Protein AF-A0A9D7R552-F1 (afdb_monomer_lite)

Secondary structure (DSSP, 8-state):
-EEEEEEEEE-TT--EEEEEEEEEEESS--------TTSPSS--EEEEEEE--

Foldseek 3Di:
DKWFKWKFKAAPVRDTPDTQGGGTDDPDDDDGDDDCPVPDPHDMDMDMDTDDD

Radius of gyration: 12.41 Å; chains: 1; bounding box: 25×22×33 Å

Sequence (53 aa):
MDVNVELKLYDTYGREVKKLVSEIKKAGYYSIELDCTDLSSGAYFTNCVPEIT

pLDDT: mean 84.94, std 7.28, range [57.94, 92.0]

Structure (mmCIF, N/CA/C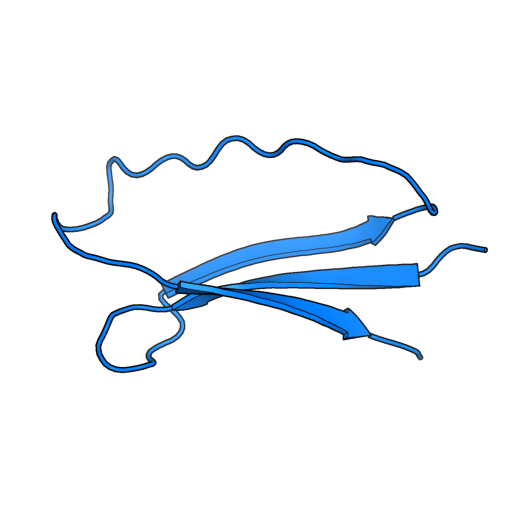/O backbone):
data_AF-A0A9D7R552-F1
#
_entry.id   AF-A0A9D7R552-F1
#
loop_
_atom_site.group_PDB
_atom_site.id
_atom_site.type_symbol
_atom_site.label_atom_id
_atom_site.label_alt_id
_atom_site.label_comp_id
_atom_site.label_asym_id
_atom_site.label_entity_id
_atom_site.label_seq_id
_atom_site.pdbx_PDB_ins_code
_atom_site.Cartn_x
_atom_site.Cartn_y
_atom_site.Cartn_z
_atom_site.occupancy
_atom_site.B_iso_or_equiv
_atom_site.auth_seq_id
_atom_site.auth_comp_id
_atom_site.auth_asym_id
_atom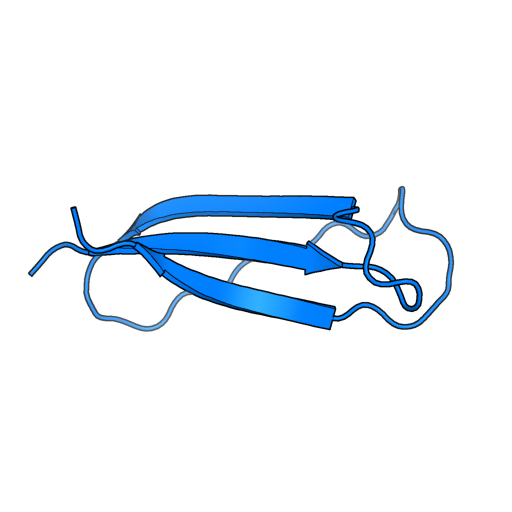_site.auth_atom_id
_atom_site.pdbx_PDB_model_num
ATOM 1 N N . MET A 1 1 ? -14.363 -0.203 18.731 1.00 60.31 1 MET A N 1
ATOM 2 C CA . MET A 1 1 ? -14.048 -1.571 18.294 1.00 60.31 1 MET A CA 1
ATOM 3 C C . MET A 1 1 ? -12.813 -1.449 17.432 1.00 60.31 1 MET A C 1
ATOM 5 O O . MET A 1 1 ? -12.830 -0.655 16.496 1.00 60.31 1 MET A O 1
ATOM 9 N N . ASP A 1 2 ? -11.730 -2.076 17.861 1.00 74.50 2 ASP A N 1
ATOM 10 C CA . ASP A 1 2 ? -10.441 -2.036 17.179 1.00 74.50 2 ASP A CA 1
ATOM 11 C C . ASP A 1 2 ? -10.408 -3.190 16.166 1.00 74.50 2 ASP A C 1
ATOM 13 O O . ASP A 1 2 ? -10.809 -4.303 16.505 1.00 74.50 2 ASP A O 1
ATOM 17 N N . VAL A 1 3 ? -10.021 -2.917 14.919 1.00 80.44 3 VAL A N 1
ATOM 18 C CA . VAL A 1 3 ? -10.014 -3.897 13.818 1.00 80.44 3 VAL A CA 1
ATOM 19 C C . VAL A 1 3 ? -8.619 -3.915 13.208 1.00 80.44 3 VAL A C 1
ATOM 21 O O . VAL A 1 3 ? -8.029 -2.855 12.986 1.00 80.44 3 VAL A O 1
ATOM 24 N N . ASN A 1 4 ? -8.071 -5.103 12.953 1.00 84.50 4 ASN A N 1
ATOM 25 C CA . 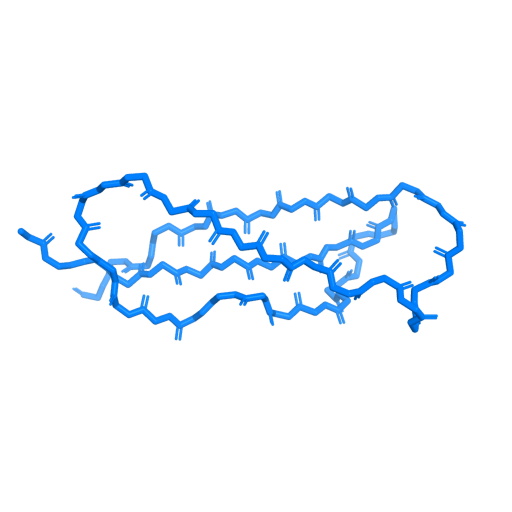ASN A 1 4 ? -6.815 -5.214 12.221 1.00 84.50 4 ASN A CA 1
ATOM 26 C C . ASN A 1 4 ? -7.081 -4.902 10.744 1.00 84.50 4 ASN A C 1
ATOM 28 O O . ASN A 1 4 ? -7.983 -5.476 10.133 1.00 84.50 4 ASN A O 1
ATOM 32 N N . VAL A 1 5 ? -6.342 -3.949 10.183 1.00 86.62 5 VAL A N 1
ATOM 33 C CA . VAL A 1 5 ? -6.503 -3.534 8.789 1.00 86.62 5 VAL A CA 1
ATOM 34 C C . VAL A 1 5 ? -5.211 -3.808 8.050 1.00 86.62 5 VAL A C 1
ATOM 36 O O . VAL A 1 5 ? -4.141 -3.324 8.430 1.00 86.62 5 VAL A O 1
ATOM 39 N N . GLU A 1 6 ? -5.334 -4.544 6.953 1.00 88.50 6 GLU A N 1
ATOM 40 C CA . GLU A 1 6 ? -4.234 -4.817 6.049 1.00 88.50 6 GLU A CA 1
ATOM 41 C C . GLU A 1 6 ? -4.496 -4.133 4.704 1.00 88.50 6 GLU A C 1
ATOM 43 O O . GLU A 1 6 ? -5.505 -4.379 4.040 1.00 88.50 6 GLU A O 1
ATOM 48 N N . LEU A 1 7 ? -3.576 -3.259 4.298 1.00 89.56 7 LEU A N 1
ATOM 49 C CA . LEU A 1 7 ? -3.595 -2.604 2.996 1.00 89.56 7 LEU A CA 1
ATOM 50 C C . LEU A 1 7 ? -2.376 -3.047 2.199 1.00 89.56 7 LEU A C 1
ATOM 52 O O . LEU A 1 7 ? -1.235 -2.802 2.600 1.00 89.56 7 LEU A O 1
ATOM 56 N N . LYS A 1 8 ? -2.624 -3.663 1.048 1.00 91.94 8 LYS A N 1
ATOM 57 C CA . LYS A 1 8 ? -1.595 -4.169 0.136 1.00 91.94 8 LYS A CA 1
ATOM 58 C C . LYS A 1 8 ? -1.703 -3.493 -1.224 1.00 91.94 8 LYS A C 1
ATOM 60 O O . LYS A 1 8 ? -2.804 -3.214 -1.697 1.00 91.94 8 LYS A O 1
ATOM 65 N N . LEU A 1 9 ? -0.554 -3.250 -1.839 1.00 91.81 9 LEU A N 1
ATOM 66 C CA . LEU A 1 9 ? -0.396 -2.713 -3.184 1.00 91.81 9 LEU A CA 1
ATOM 67 C C . LEU A 1 9 ? -0.012 -3.844 -4.137 1.00 91.81 9 LEU A C 1
ATOM 69 O O . LEU A 1 9 ? 0.912 -4.603 -3.847 1.00 91.81 9 LEU A O 1
ATOM 73 N N . TYR A 1 10 ? -0.682 -3.909 -5.280 1.00 92.00 10 TYR A N 1
ATOM 74 C CA . TYR A 1 10 ? -0.463 -4.898 -6.325 1.00 92.00 10 TYR A CA 1
ATOM 75 C C . TYR A 1 10 ? -0.172 -4.220 -7.660 1.00 92.00 10 TYR A C 1
ATOM 77 O O . TYR A 1 10 ? -0.702 -3.143 -7.946 1.00 92.00 10 TYR A O 1
ATOM 85 N N . ASP A 1 11 ? 0.654 -4.857 -8.483 1.00 90.62 11 ASP A N 1
ATOM 86 C CA . ASP A 1 11 ? 0.881 -4.436 -9.864 1.00 90.62 11 ASP A CA 1
ATOM 87 C C . ASP A 1 11 ? -0.243 -4.920 -10.799 1.00 90.62 11 ASP A C 1
ATOM 89 O O . ASP A 1 11 ? -1.166 -5.639 -10.402 1.00 90.62 11 ASP A O 1
ATOM 93 N N . THR A 1 12 ? -0.170 -4.537 -12.075 1.00 88.25 12 THR A N 1
ATOM 94 C CA . THR A 1 12 ? -1.124 -4.975 -13.107 1.00 88.25 12 THR A CA 1
ATOM 95 C C . THR A 1 12 ? -1.122 -6.484 -13.355 1.00 88.25 12 THR A C 1
ATOM 97 O O . THR A 1 12 ? -2.078 -7.005 -13.928 1.00 88.25 12 THR A O 1
ATOM 100 N N . TYR A 1 13 ? -0.073 -7.191 -12.933 1.00 89.12 13 TYR A N 1
ATOM 101 C CA . TYR A 1 13 ? 0.051 -8.642 -13.036 1.00 89.12 13 TYR A CA 1
ATOM 102 C C . TYR A 1 13 ? -0.464 -9.364 -11.780 1.00 89.12 13 TYR A C 1
ATOM 104 O O . TYR A 1 13 ? -0.410 -10.593 -11.724 1.00 89.12 13 TYR A O 1
ATOM 112 N N . GLY A 1 14 ? -0.972 -8.628 -10.783 1.00 84.81 14 GLY A N 1
ATOM 113 C CA . GLY A 1 14 ? -1.501 -9.169 -9.532 1.00 84.81 14 GLY A CA 1
ATOM 114 C C . GLY A 1 14 ? -0.426 -9.588 -8.529 1.00 84.81 14 GLY A C 1
ATOM 115 O O . GLY A 1 14 ? -0.731 -10.307 -7.577 1.00 84.81 14 GLY A O 1
ATOM 116 N N . ARG A 1 15 ? 0.830 -9.171 -8.716 1.00 88.25 15 ARG A N 1
ATOM 117 C CA . ARG A 1 15 ? 1.910 -9.431 -7.756 1.00 88.25 15 ARG A CA 1
ATOM 118 C C . ARG A 1 15 ? 1.815 -8.435 -6.613 1.00 88.25 15 ARG A C 1
ATOM 120 O O . ARG A 1 15 ? 1.648 -7.244 -6.860 1.00 88.25 15 ARG A O 1
ATOM 127 N N . GLU A 1 16 ? 1.944 -8.910 -5.374 1.00 89.94 16 GLU A N 1
ATOM 128 C CA . GLU A 1 16 ? 2.059 -8.023 -4.214 1.00 89.94 16 GLU A CA 1
ATOM 129 C C . GLU A 1 16 ? 3.383 -7.259 -4.307 1.00 89.94 16 GLU A C 1
ATOM 131 O O . GLU A 1 16 ? 4.464 -7.847 -4.292 1.00 89.94 16 GLU A O 1
ATOM 136 N N . VAL A 1 17 ? 3.283 -5.940 -4.438 1.00 90.50 17 VAL A N 1
ATOM 137 C CA . VAL A 1 17 ? 4.422 -5.030 -4.565 1.00 90.50 17 VAL A CA 1
ATOM 138 C C . VAL A 1 17 ? 4.866 -4.558 -3.189 1.00 90.50 17 VAL A C 1
ATOM 140 O O . VAL A 1 17 ? 6.058 -4.512 -2.896 1.00 90.50 17 VAL A O 1
ATOM 143 N N . LYS A 1 18 ? 3.904 -4.171 -2.343 1.00 88.19 18 LYS A N 1
ATOM 144 C CA . LYS A 1 18 ? 4.191 -3.601 -1.026 1.00 88.19 18 LYS A CA 1
ATOM 145 C C . LYS A 1 18 ? 2.997 -3.716 -0.091 1.00 88.19 18 LYS A C 1
ATOM 147 O O . LYS A 1 18 ? 1.861 -3.454 -0.478 1.00 88.19 18 LYS A O 1
ATOM 152 N N . LYS A 1 19 ? 3.271 -4.002 1.176 1.00 89.56 19 LYS A N 1
ATOM 153 C CA . LYS A 1 19 ? 2.318 -3.848 2.275 1.00 89.56 19 LYS A CA 1
ATOM 154 C C . LYS A 1 19 ? 2.403 -2.415 2.806 1.00 89.56 19 LYS A C 1
ATOM 156 O O . LYS A 1 19 ? 3.466 -1.983 3.243 1.00 89.56 19 LYS A O 1
ATOM 161 N N . LEU A 1 20 ? 1.302 -1.675 2.711 1.00 87.75 20 LEU A N 1
ATOM 162 C CA . LEU A 1 20 ? 1.220 -0.255 3.070 1.00 87.75 20 LEU A CA 1
ATOM 163 C C . LEU A 1 20 ? 0.766 -0.048 4.515 1.00 87.75 20 LEU A C 1
ATOM 165 O O . LEU A 1 20 ? 1.276 0.831 5.200 1.00 87.75 20 LEU A O 1
ATOM 169 N N . VAL A 1 21 ? -0.188 -0.858 4.974 1.00 87.62 21 VAL A N 1
ATOM 170 C CA . VAL A 1 21 ? -0.737 -0.807 6.335 1.00 87.62 21 VAL A CA 1
ATOM 171 C C . VAL A 1 21 ? -0.914 -2.237 6.827 1.00 87.62 21 VAL A C 1
ATOM 173 O O . VAL A 1 21 ? -1.318 -3.108 6.060 1.00 87.62 21 VAL A O 1
ATOM 176 N N . SER A 1 22 ? -0.575 -2.489 8.087 1.00 85.38 22 SER A N 1
ATOM 177 C CA . SER A 1 22 ? -0.753 -3.788 8.744 1.00 85.38 22 SER A CA 1
ATOM 178 C C . SER A 1 22 ? -0.762 -3.567 10.249 1.00 85.38 22 SER A C 1
ATOM 180 O O . SER A 1 22 ? 0.179 -3.928 10.954 1.00 85.38 22 SER A O 1
ATOM 182 N N . GLU A 1 23 ? -1.786 -2.868 10.719 1.00 83.25 23 GLU A N 1
ATOM 183 C CA . GLU A 1 23 ? -1.903 -2.459 12.114 1.00 83.25 23 GLU A CA 1
ATOM 184 C C . GLU A 1 23 ? -3.367 -2.391 12.548 1.00 83.25 23 GLU A C 1
ATOM 186 O O . GLU A 1 23 ? -4.294 -2.293 11.739 1.00 83.25 23 GLU A O 1
ATOM 191 N N . ILE A 1 24 ? -3.563 -2.409 13.864 1.00 83.31 24 ILE A N 1
ATOM 192 C CA . ILE A 1 24 ? -4.878 -2.281 14.476 1.00 83.31 24 ILE A CA 1
ATOM 193 C C . ILE A 1 24 ? -5.306 -0.813 14.406 1.00 83.31 24 ILE A C 1
ATOM 195 O O . ILE A 1 24 ? -4.696 0.061 15.028 1.00 83.31 24 ILE A O 1
ATOM 199 N N . LYS A 1 25 ? -6.376 -0.540 13.658 1.00 83.00 25 LYS A N 1
ATOM 200 C CA . LYS A 1 25 ? -6.979 0.790 13.533 1.00 83.00 25 LYS A CA 1
ATOM 201 C C . LYS A 1 25 ? -8.360 0.810 14.185 1.00 83.00 25 LYS A C 1
ATOM 203 O O . LYS A 1 25 ? -9.082 -0.186 14.232 1.00 83.00 25 LYS A O 1
ATOM 208 N N . LYS A 1 26 ? -8.744 1.985 14.682 1.00 83.50 26 LYS A N 1
ATOM 209 C CA . LYS A 1 26 ? -10.116 2.254 15.130 1.00 83.50 26 LYS A CA 1
ATOM 210 C C . LYS A 1 26 ? -10.987 2.576 13.923 1.00 83.50 26 LYS A C 1
ATOM 212 O O . LYS A 1 26 ? -10.485 2.951 12.873 1.00 83.50 26 LYS A O 1
ATOM 217 N N . ALA A 1 27 ? -12.303 2.469 14.073 1.00 79.88 27 ALA A N 1
ATOM 218 C CA . ALA A 1 27 ? -13.213 2.964 13.047 1.00 79.88 27 ALA A CA 1
ATOM 219 C C . ALA A 1 27 ? -12.994 4.474 12.830 1.00 79.88 27 ALA A C 1
ATOM 221 O O . ALA A 1 27 ? -13.056 5.258 13.780 1.00 79.88 27 ALA A O 1
ATOM 222 N N . GLY A 1 28 ? -12.727 4.870 11.589 1.00 84.56 28 GLY A N 1
ATOM 223 C CA . GLY A 1 28 ? -12.423 6.249 11.227 1.00 84.56 28 GLY A CA 1
ATOM 224 C C . GLY A 1 28 ? -11.833 6.356 9.825 1.00 84.56 28 GLY A C 1
ATOM 225 O O . GLY A 1 28 ? -11.603 5.349 9.155 1.00 84.56 28 GLY A O 1
ATOM 226 N N . TYR A 1 29 ? -11.595 7.591 9.391 1.00 83.25 29 TYR A N 1
ATOM 227 C CA . TYR A 1 29 ? -10.910 7.879 8.136 1.00 83.25 29 TYR A CA 1
ATOM 228 C C . TYR A 1 29 ? -9.420 8.078 8.398 1.00 83.25 29 TYR A C 1
ATOM 230 O O . TYR A 1 29 ? -9.040 8.813 9.310 1.00 83.25 29 TYR A O 1
ATOM 238 N N . TYR A 1 30 ? -8.589 7.440 7.579 1.00 85.94 30 TYR A N 1
ATOM 239 C CA . TYR A 1 30 ? -7.138 7.552 7.636 1.00 85.94 30 TYR A CA 1
ATOM 240 C C . TYR A 1 30 ? -6.608 7.903 6.255 1.00 85.94 30 TYR A C 1
ATOM 242 O O . TYR A 1 30 ? -7.044 7.332 5.256 1.00 85.94 30 TYR A O 1
ATOM 250 N N . SER A 1 31 ? -5.644 8.815 6.223 1.00 86.44 31 SER A N 1
ATOM 251 C CA . SER A 1 31 ? -4.864 9.120 5.030 1.00 86.44 31 SER A CA 1
ATOM 252 C C . SER A 1 31 ? -3.480 8.518 5.195 1.00 86.44 31 SER A C 1
ATOM 254 O O . SER A 1 31 ? -2.897 8.592 6.277 1.00 86.44 31 SER A O 1
ATOM 256 N N . ILE A 1 32 ? -2.966 7.930 4.123 1.00 85.62 32 ILE A N 1
ATOM 257 C CA . ILE A 1 32 ? -1.595 7.440 4.055 1.00 85.62 32 ILE A CA 1
ATOM 258 C C . ILE A 1 32 ? -0.887 8.116 2.888 1.00 85.62 32 ILE A C 1
ATOM 260 O O . ILE A 1 32 ? -1.494 8.362 1.845 1.00 85.62 32 ILE A O 1
ATOM 264 N N . GLU A 1 33 ? 0.395 8.403 3.067 1.00 89.06 33 GLU A N 1
ATOM 265 C CA . GLU A 1 33 ? 1.262 8.850 1.984 1.00 89.06 33 GLU A CA 1
ATOM 266 C C . GLU A 1 33 ? 1.985 7.634 1.405 1.00 89.06 33 GLU A C 1
ATOM 268 O O . GLU A 1 33 ? 2.565 6.830 2.138 1.00 89.06 33 GLU A O 1
ATOM 273 N N . LEU A 1 34 ? 1.912 7.478 0.084 1.00 86.50 34 LEU A N 1
ATOM 274 C CA . LEU A 1 34 ? 2.625 6.440 -0.646 1.00 86.50 34 LEU A CA 1
ATOM 275 C C . LEU A 1 34 ? 3.795 7.076 -1.388 1.00 86.50 34 LEU A C 1
ATOM 277 O O . LEU A 1 34 ? 3.591 7.862 -2.311 1.00 86.50 34 LEU A O 1
ATOM 281 N N . ASP A 1 35 ? 5.009 6.693 -1.006 1.00 87.50 35 ASP A N 1
ATOM 282 C CA . ASP A 1 35 ? 6.197 6.998 -1.792 1.00 87.50 35 ASP A CA 1
ATOM 283 C C . ASP A 1 35 ? 6.299 6.028 -2.981 1.00 87.50 35 ASP A C 1
ATOM 285 O O . ASP A 1 35 ? 6.425 4.811 -2.802 1.00 87.50 35 ASP A O 1
ATOM 289 N N . CYS A 1 36 ? 6.210 6.586 -4.189 1.00 88.00 36 CYS A N 1
ATOM 290 C CA . CYS A 1 36 ? 6.282 5.867 -5.460 1.00 88.00 36 CYS A CA 1
ATOM 291 C C . CYS A 1 36 ? 7.658 5.972 -6.138 1.00 88.00 36 CYS A C 1
ATOM 293 O O . CYS A 1 36 ? 7.773 5.582 -7.296 1.00 88.00 36 CYS A O 1
ATOM 295 N N . THR A 1 37 ? 8.687 6.511 -5.477 1.00 89.50 37 THR A N 1
ATOM 296 C CA . THR A 1 37 ? 10.027 6.696 -6.073 1.00 89.50 37 THR A CA 1
ATOM 297 C C . THR A 1 37 ? 10.651 5.392 -6.572 1.00 89.50 37 THR A C 1
ATOM 299 O O . THR A 1 37 ? 11.248 5.374 -7.646 1.00 89.50 37 THR A O 1
ATOM 302 N N . ASP A 1 38 ? 10.438 4.293 -5.847 1.00 87.12 38 ASP A N 1
ATOM 303 C CA . ASP A 1 38 ? 10.923 2.955 -6.213 1.00 87.12 38 ASP A CA 1
ATOM 304 C C . ASP A 1 38 ? 9.958 2.182 -7.133 1.00 87.12 38 ASP A C 1
ATOM 306 O O . ASP A 1 38 ? 10.220 1.032 -7.500 1.00 87.12 38 ASP A O 1
ATOM 310 N N . LEU A 1 39 ? 8.814 2.774 -7.495 1.00 87.06 39 LEU A N 1
ATOM 311 C CA . LEU A 1 39 ? 7.798 2.127 -8.319 1.00 87.06 39 LEU A CA 1
ATOM 312 C C . LEU A 1 39 ? 7.965 2.515 -9.784 1.00 87.06 39 LEU A C 1
ATOM 314 O O . LEU A 1 39 ? 8.026 3.686 -10.152 1.00 87.06 39 LEU A O 1
ATOM 318 N N . SER A 1 40 ? 7.968 1.505 -10.653 1.00 87.56 40 SER A N 1
ATOM 319 C CA . SER A 1 40 ? 7.925 1.738 -12.095 1.00 87.56 40 SER A CA 1
ATOM 320 C C . SER A 1 40 ? 6.646 2.484 -12.497 1.00 87.56 40 SER A C 1
ATOM 322 O O . SER A 1 40 ? 5.592 2.306 -11.883 1.00 87.56 40 SER A O 1
ATOM 324 N N . SER A 1 41 ? 6.709 3.310 -13.541 1.00 85.62 41 SER A N 1
ATOM 325 C CA . SER A 1 41 ? 5.524 4.000 -14.055 1.00 85.62 41 SER A CA 1
ATOM 326 C C . SER A 1 41 ? 4.483 2.990 -14.548 1.00 85.62 41 SER A C 1
ATOM 328 O O . SER A 1 41 ? 4.783 2.173 -15.420 1.00 85.62 41 SER A O 1
ATOM 330 N N . GLY A 1 42 ? 3.261 3.062 -14.025 1.00 87.69 42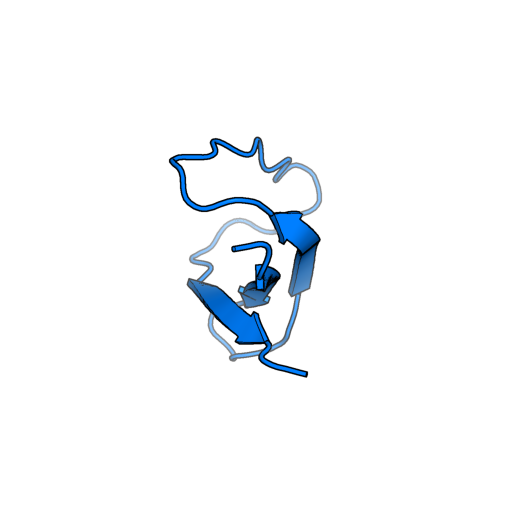 GLY A N 1
ATOM 331 C CA . GLY A 1 42 ? 2.198 2.123 -14.369 1.00 87.69 42 GLY A CA 1
ATOM 332 C C . GLY A 1 42 ? 0.944 2.301 -13.519 1.00 87.69 42 GLY A C 1
ATOM 333 O O . GLY A 1 42 ? 0.839 3.238 -12.728 1.00 87.69 42 GLY A O 1
ATOM 334 N N . ALA A 1 43 ? -0.011 1.389 -13.702 1.00 88.62 43 ALA A N 1
ATOM 335 C CA . ALA A 1 43 ? -1.196 1.291 -12.859 1.00 88.62 43 ALA A CA 1
ATOM 336 C C . ALA A 1 43 ? -0.950 0.289 -11.725 1.00 88.62 43 ALA A C 1
ATOM 338 O O . ALA A 1 43 ? -0.398 -0.787 -11.947 1.00 88.62 43 ALA A O 1
ATOM 339 N N . TYR A 1 44 ? -1.397 0.638 -10.524 1.00 91.19 44 TYR A N 1
ATOM 340 C CA . TYR A 1 44 ? -1.328 -0.224 -9.351 1.00 91.19 44 TYR A CA 1
ATOM 341 C C . TYR A 1 44 ? -2.689 -0.265 -8.676 1.00 91.19 44 TYR A C 1
ATOM 343 O O . TYR A 1 44 ? -3.427 0.723 -8.676 1.00 91.19 44 TYR A O 1
ATOM 351 N N . PHE A 1 45 ? -3.008 -1.409 -8.091 1.00 90.56 45 PHE A N 1
ATOM 352 C CA . PHE A 1 45 ? -4.265 -1.639 -7.397 1.00 90.56 45 PHE A CA 1
ATOM 353 C C . PHE A 1 45 ? -4.004 -1.810 -5.910 1.00 90.56 45 PHE A C 1
ATOM 355 O O . PHE A 1 45 ? -3.077 -2.511 -5.507 1.00 90.56 45 PHE A O 1
ATOM 362 N N . THR A 1 46 ? -4.832 -1.184 -5.082 1.00 89.75 46 THR A N 1
ATOM 363 C CA . THR A 1 46 ? -4.793 -1.376 -3.635 1.00 89.75 46 THR A CA 1
ATOM 364 C C . THR A 1 46 ? -5.925 -2.298 -3.208 1.00 89.75 46 THR A C 1
ATOM 366 O O . THR A 1 46 ? -7.061 -2.156 -3.659 1.00 89.75 46 THR A O 1
ATOM 369 N N . ASN A 1 47 ? -5.620 -3.252 -2.331 1.00 87.81 47 ASN A N 1
ATOM 370 C CA . ASN A 1 47 ? -6.621 -4.088 -1.680 1.00 87.81 47 ASN A CA 1
ATOM 371 C C . ASN A 1 47 ? -6.572 -3.835 -0.174 1.00 87.81 47 ASN A C 1
ATOM 373 O O . ASN A 1 47 ? -5.520 -4.014 0.445 1.00 87.81 47 ASN A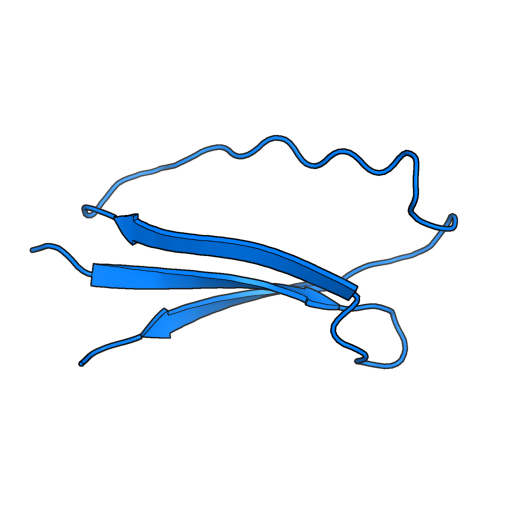 O 1
ATOM 377 N N . CYS A 1 48 ? -7.698 -3.399 0.388 1.00 85.38 48 CYS A N 1
ATOM 378 C CA . CYS A 1 48 ? -7.875 -3.168 1.816 1.00 85.38 48 CYS A CA 1
ATOM 379 C C . CYS A 1 48 ? -8.771 -4.270 2.366 1.00 85.38 48 CYS A C 1
ATOM 381 O O . CYS A 1 48 ? -9.935 -4.366 1.971 1.00 85.38 48 CYS A O 1
ATOM 383 N N . VAL A 1 49 ? -8.23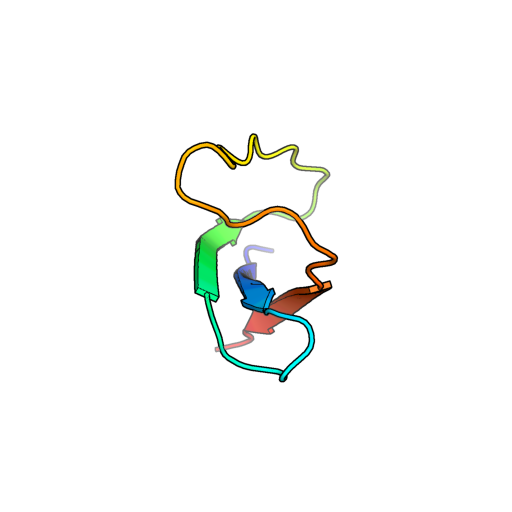7 -5.092 3.262 1.00 83.50 49 VAL A N 1
ATOM 384 C CA . VAL A 1 49 ? -8.999 -6.158 3.909 1.00 83.50 49 VAL A CA 1
ATOM 385 C C . VAL A 1 49 ? -8.989 -5.951 5.424 1.00 83.50 49 VAL A C 1
ATOM 387 O O . VAL A 1 49 ? -7.918 -5.804 6.019 1.00 83.50 49 VAL A O 1
ATOM 390 N N . PRO A 1 50 ? -10.168 -5.901 6.069 1.00 78.88 50 PRO A N 1
ATOM 391 C CA . PRO A 1 50 ? -10.239 -6.026 7.512 1.00 78.88 50 PRO A CA 1
ATOM 392 C C . PRO A 1 50 ? -9.944 -7.484 7.873 1.00 78.88 50 PRO A C 1
ATOM 394 O O . PRO A 1 50 ? -10.646 -8.398 7.440 1.00 78.88 50 PRO A O 1
ATOM 397 N N . GLU A 1 51 ? -8.901 -7.702 8.658 1.00 71.44 51 GLU A N 1
ATOM 398 C CA . GLU A 1 51 ? -8.580 -9.007 9.216 1.00 71.44 51 GLU A CA 1
ATOM 399 C C . GLU A 1 51 ? -9.271 -9.115 10.579 1.00 71.44 51 GLU A C 1
ATOM 401 O O . GLU A 1 51 ? -8.974 -8.376 11.520 1.00 71.44 51 GLU A O 1
ATOM 406 N N . ILE A 1 52 ? -10.264 -9.997 10.666 1.00 61.97 52 ILE A N 1
ATOM 407 C CA . ILE A 1 52 ? -10.981 -10.272 11.911 1.00 61.97 52 ILE A CA 1
ATOM 408 C C . ILE A 1 52 ? -10.309 -11.500 12.522 1.00 61.97 52 ILE A C 1
ATOM 410 O O . ILE A 1 52 ? -10.444 -12.598 11.984 1.00 61.97 52 ILE A O 1
ATOM 414 N N . THR A 1 53 ? -9.539 -11.298 13.592 1.00 57.94 53 THR A N 1
ATOM 415 C CA . THR A 1 53 ? -9.031 -12.392 14.436 1.00 57.94 53 THR A CA 1
ATOM 416 C C . THR A 1 53 ? -10.088 -12.810 15.447 1.00 57.94 53 THR A C 1
ATOM 418 O O . THR A 1 53 ? -10.771 -11.906 15.983 1.00 57.94 53 THR A O 1
#